Protein AF-A0A803PM18-F1 (afdb_monomer_lite)

Radius of gyration: 14.41 Å; chains: 1; bounding box: 48×24×30 Å

Structure (mmCIF, N/CA/C/O backbone):
data_AF-A0A803PM18-F1
#
_entry.id   AF-A0A803PM18-F1
#
loop_
_atom_site.group_PDB
_atom_site.id
_atom_site.type_symbol
_atom_site.label_atom_id
_atom_site.label_alt_id
_atom_site.label_comp_id
_atom_site.label_asym_id
_atom_site.label_entity_id
_atom_site.label_seq_id
_atom_site.pdbx_PDB_ins_code
_atom_site.Cartn_x
_atom_site.Cartn_y
_atom_site.Cartn_z
_atom_site.occupancy
_atom_site.B_iso_or_equiv
_atom_site.auth_seq_id
_atom_site.auth_comp_id
_atom_site.auth_asym_id
_atom_site.auth_atom_id
_atom_site.pdbx_PDB_model_num
ATOM 1 N N . MET A 1 1 ? 6.971 14.562 0.061 1.00 47.72 1 MET A N 1
ATOM 2 C CA . MET A 1 1 ? 6.106 13.375 -0.084 1.00 47.72 1 MET A CA 1
ATOM 3 C C . MET A 1 1 ? 4.679 13.777 0.286 1.00 47.72 1 MET A C 1
ATOM 5 O O . MET A 1 1 ? 4.494 14.299 1.380 1.00 47.72 1 MET A O 1
ATOM 9 N N . LYS A 1 2 ? 3.706 13.672 -0.634 1.00 57.62 2 LYS A N 1
ATOM 10 C CA . LYS A 1 2 ? 2.304 14.043 -0.351 1.00 57.62 2 LYS A CA 1
ATOM 11 C C . LYS A 1 2 ? 1.684 13.003 0.599 1.00 57.62 2 LYS A C 1
ATOM 13 O O . LYS A 1 2 ? 1.987 11.819 0.493 1.00 57.62 2 LYS A O 1
ATOM 18 N N . LYS A 1 3 ? 0.849 13.443 1.547 1.00 69.62 3 LYS A N 1
ATOM 19 C CA . LYS A 1 3 ? 0.125 12.547 2.468 1.00 69.62 3 LYS A CA 1
ATOM 20 C C . LYS A 1 3 ? -0.991 11.824 1.712 1.00 69.62 3 LYS A C 1
ATOM 22 O O . LYS A 1 3 ? -1.679 12.464 0.924 1.00 69.62 3 LYS A O 1
ATOM 27 N N . LEU A 1 4 ? -1.236 10.549 2.026 1.00 74.50 4 LEU A N 1
ATOM 28 C CA . LEU A 1 4 ? -2.305 9.738 1.414 1.00 74.50 4 LEU A CA 1
ATOM 29 C C . LEU A 1 4 ? -3.680 10.438 1.459 1.00 74.50 4 LEU A C 1
ATOM 31 O O . LEU A 1 4 ? -4.450 10.390 0.505 1.00 74.50 4 LEU A O 1
ATOM 35 N N . LYS A 1 5 ? -3.978 11.148 2.555 1.00 74.06 5 LYS A N 1
ATOM 36 C CA . LYS A 1 5 ? -5.233 11.900 2.729 1.00 74.06 5 LYS A CA 1
ATOM 37 C C . LYS A 1 5 ? -5.336 13.162 1.864 1.00 74.06 5 LYS A C 1
ATOM 39 O O . LYS A 1 5 ? -6.450 13.577 1.569 1.00 74.06 5 LYS A O 1
ATOM 44 N N . ALA A 1 6 ? -4.208 13.740 1.451 1.00 76.31 6 ALA A N 1
ATOM 45 C CA . ALA A 1 6 ? -4.146 14.997 0.705 1.00 76.31 6 ALA A CA 1
ATOM 46 C C . ALA A 1 6 ? -4.232 14.820 -0.821 1.00 76.31 6 ALA A C 1
ATOM 48 O O . ALA A 1 6 ? -4.272 15.815 -1.537 1.00 76.31 6 ALA A O 1
ATOM 49 N N . LEU A 1 7 ? -4.214 13.580 -1.318 1.00 80.44 7 LEU A N 1
ATOM 50 C CA . LEU A 1 7 ? -4.347 13.275 -2.743 1.00 80.44 7 LEU A CA 1
ATOM 51 C C . LEU A 1 7 ? -5.827 13.261 -3.135 1.00 80.44 7 LEU A C 1
ATOM 53 O O . LEU A 1 7 ? -6.636 12.645 -2.431 1.00 80.44 7 LEU A O 1
ATOM 57 N N . ASP A 1 8 ? -6.174 13.925 -4.236 1.00 88.06 8 ASP A N 1
ATOM 58 C CA . ASP A 1 8 ? -7.460 13.738 -4.912 1.00 88.06 8 ASP A CA 1
ATOM 59 C C . ASP A 1 8 ? -7.574 12.308 -5.480 1.00 88.06 8 ASP A C 1
ATOM 61 O O . ASP A 1 8 ? -6.587 11.578 -5.529 1.00 88.06 8 ASP A O 1
ATOM 65 N N . GLU A 1 9 ? -8.775 11.869 -5.861 1.00 87.50 9 GLU A N 1
ATOM 66 C CA . GLU A 1 9 ? -8.964 10.555 -6.481 1.00 87.50 9 GLU A CA 1
ATOM 67 C C . GLU A 1 9 ? -8.197 10.397 -7.804 1.00 87.50 9 GLU A C 1
ATOM 69 O O . GLU A 1 9 ? -7.665 9.314 -8.046 1.00 87.50 9 GLU A O 1
ATOM 74 N N . ASP A 1 10 ? -8.093 11.445 -8.625 1.00 90.12 10 ASP A N 1
ATOM 75 C CA . ASP A 1 10 ? -7.349 11.403 -9.889 1.00 90.12 10 ASP A CA 1
ATOM 76 C C . ASP A 1 10 ? -5.837 11.310 -9.639 1.00 90.12 10 ASP A C 1
ATOM 78 O O . ASP A 1 10 ? -5.191 10.376 -10.115 1.00 90.12 10 ASP A O 1
ATOM 82 N N . ASP A 1 11 ? -5.305 12.177 -8.765 1.00 89.75 11 ASP A N 1
ATOM 83 C CA . ASP A 1 11 ? -3.914 12.109 -8.290 1.00 89.75 11 ASP A CA 1
ATOM 84 C C . ASP A 1 11 ? -3.592 10.733 -7.678 1.00 89.75 11 ASP A C 1
ATOM 86 O O . ASP A 1 11 ? -2.493 10.206 -7.841 1.00 89.75 11 ASP A O 1
ATOM 90 N N . LEU A 1 12 ? -4.530 10.156 -6.918 1.00 89.75 12 LEU A N 1
ATOM 91 C CA . LEU A 1 12 ? -4.341 8.865 -6.262 1.00 89.75 12 LEU A CA 1
ATOM 92 C C . LEU A 1 12 ? -4.270 7.736 -7.289 1.00 89.75 12 LEU A C 1
ATOM 94 O O . LEU A 1 12 ? -3.437 6.844 -7.151 1.00 89.75 12 LEU A O 1
ATOM 98 N N . LYS A 1 13 ? -5.125 7.780 -8.313 1.00 92.94 13 LYS A N 1
ATOM 99 C CA . LYS A 1 13 ? -5.135 6.792 -9.390 1.00 92.94 13 LYS A CA 1
ATOM 100 C C . LYS A 1 13 ? -3.871 6.883 -10.237 1.00 92.94 13 LYS A C 1
ATOM 102 O O . LYS A 1 13 ? -3.246 5.853 -10.479 1.00 92.94 13 LYS A O 1
ATOM 107 N N . ASP A 1 14 ? -3.491 8.088 -10.652 1.00 93.00 14 ASP A N 1
ATOM 108 C CA . ASP A 1 14 ? -2.245 8.330 -11.385 1.00 93.00 14 ASP A CA 1
ATOM 109 C C . ASP A 1 14 ? -1.042 7.820 -10.586 1.00 93.00 14 ASP A C 1
ATOM 111 O O . ASP A 1 14 ? -0.231 7.046 -11.093 1.00 93.00 14 ASP A O 1
ATOM 115 N N . HIS A 1 15 ? -0.998 8.133 -9.287 1.00 90.69 15 HIS A N 1
ATOM 116 C CA . HIS A 1 15 ? 0.058 7.650 -8.411 1.00 90.69 15 HIS A CA 1
ATOM 117 C C . HIS A 1 15 ? 0.118 6.120 -8.350 1.00 90.69 15 HIS A C 1
ATOM 119 O O . HIS A 1 15 ? 1.205 5.555 -8.452 1.00 90.69 15 HIS A O 1
ATOM 125 N N . SER A 1 16 ? -1.022 5.441 -8.200 1.00 93.00 16 SER A N 1
ATOM 126 C CA . SER A 1 16 ? -1.066 3.978 -8.141 1.00 93.00 16 SER A CA 1
ATOM 127 C C . SER A 1 16 ? -0.611 3.320 -9.447 1.00 93.00 16 SER A C 1
ATOM 129 O O . SER A 1 16 ? 0.146 2.352 -9.403 1.00 93.00 16 SER A O 1
ATOM 131 N N . LEU A 1 17 ? -1.004 3.865 -10.601 1.00 93.81 17 LEU A N 1
ATOM 132 C CA . LEU A 1 17 ? -0.551 3.378 -11.909 1.00 93.81 17 LEU A CA 1
ATOM 133 C C . LEU A 1 17 ? 0.945 3.636 -12.123 1.00 93.81 17 LEU A C 1
ATOM 135 O O . LEU A 1 17 ? 1.662 2.770 -12.618 1.00 93.81 17 LEU A O 1
ATOM 139 N N . ASN A 1 18 ? 1.437 4.798 -11.696 1.00 92.62 18 ASN A N 1
ATOM 140 C CA . ASN A 1 18 ? 2.859 5.111 -11.751 1.00 92.62 18 ASN A CA 1
ATOM 141 C C . ASN A 1 18 ? 3.683 4.187 -10.839 1.00 92.62 18 ASN A C 1
ATOM 143 O O . ASN A 1 18 ? 4.800 3.824 -11.190 1.00 92.62 18 ASN A O 1
ATOM 147 N N . VAL A 1 19 ? 3.164 3.794 -9.670 1.00 90.75 19 VAL A N 1
ATOM 148 C CA . VAL A 1 19 ? 3.835 2.814 -8.798 1.00 90.75 19 VAL A CA 1
ATOM 149 C C . VAL A 1 19 ? 3.970 1.464 -9.500 1.00 90.75 19 VAL A C 1
ATOM 151 O O . VAL A 1 19 ? 5.058 0.897 -9.477 1.00 90.75 19 VAL A O 1
ATOM 154 N N . GLU A 1 20 ? 2.914 0.968 -10.150 1.00 94.12 20 GLU A N 1
ATOM 155 C CA . GLU A 1 20 ? 3.003 -0.252 -10.963 1.00 94.12 20 GLU A CA 1
ATOM 156 C C . GLU A 1 20 ? 4.067 -0.112 -12.059 1.00 94.12 20 GLU A C 1
ATOM 158 O O . GLU A 1 20 ? 4.902 -0.998 -12.215 1.00 94.12 20 GLU A O 1
ATOM 163 N N . ASP A 1 21 ? 4.053 0.991 -12.811 1.00 92.62 21 ASP A N 1
ATOM 164 C CA . ASP A 1 21 ? 4.989 1.210 -13.916 1.00 92.62 21 ASP A CA 1
ATOM 165 C C . ASP A 1 21 ? 6.449 1.256 -13.443 1.00 92.62 21 ASP A C 1
ATOM 167 O O . ASP A 1 21 ? 7.299 0.548 -13.979 1.00 92.62 21 ASP A O 1
ATOM 171 N N . VAL A 1 22 ? 6.728 2.006 -12.372 1.00 89.88 22 VAL A N 1
ATOM 172 C CA . VAL A 1 22 ? 8.073 2.132 -11.787 1.00 89.88 22 VAL A CA 1
ATOM 173 C C . VAL A 1 22 ? 8.590 0.801 -11.240 1.00 8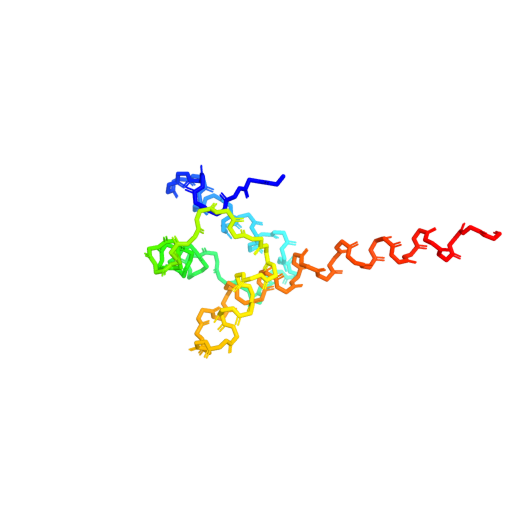9.88 22 VAL A C 1
ATOM 175 O O . VAL A 1 22 ? 9.796 0.552 -11.265 1.00 89.88 22 VAL A O 1
ATOM 178 N N . LEU A 1 23 ? 7.702 -0.046 -10.720 1.00 88.00 23 LEU A N 1
ATOM 179 C CA . LEU A 1 23 ? 8.064 -1.346 -10.151 1.00 88.00 23 LEU A CA 1
ATOM 180 C C . LEU A 1 23 ? 8.019 -2.484 -11.176 1.00 88.00 23 LEU A C 1
ATOM 182 O O . LEU A 1 23 ? 8.397 -3.611 -10.854 1.00 88.00 23 LEU A O 1
ATOM 186 N N . LYS A 1 24 ? 7.606 -2.199 -12.413 1.00 92.25 24 LYS A N 1
ATOM 187 C CA . LYS A 1 24 ? 7.549 -3.177 -13.492 1.00 92.25 24 LYS A CA 1
ATOM 188 C C . LYS A 1 24 ? 8.958 -3.605 -13.882 1.00 92.25 24 LYS A C 1
ATOM 190 O O . LYS A 1 24 ? 9.780 -2.807 -14.327 1.00 92.25 24 LYS A O 1
ATOM 195 N N . PHE A 1 25 ? 9.225 -4.901 -13.793 1.00 89.06 25 PHE A N 1
ATOM 196 C CA . PHE A 1 25 ? 10.463 -5.503 -14.257 1.00 89.06 25 PHE A CA 1
ATOM 197 C C . PHE A 1 25 ? 10.168 -6.541 -15.335 1.00 89.06 25 PHE A C 1
ATOM 199 O O . PHE A 1 25 ? 9.417 -7.493 -15.131 1.00 89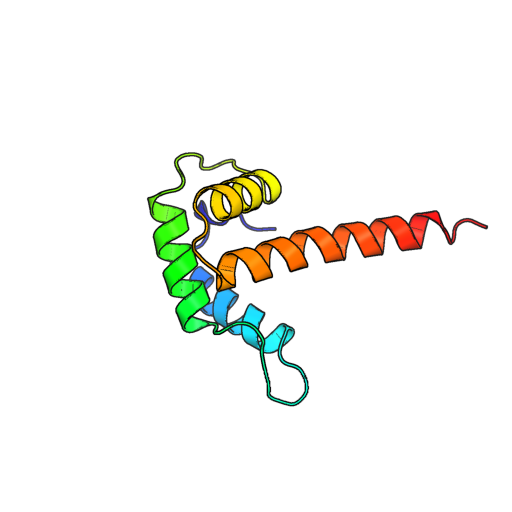.06 25 PHE A O 1
ATOM 206 N N . ASN A 1 26 ? 10.766 -6.355 -16.514 1.00 91.44 26 ASN A N 1
ATOM 207 C CA . ASN A 1 26 ? 10.601 -7.258 -17.656 1.00 91.44 26 ASN A CA 1
ATOM 208 C C . ASN A 1 26 ? 9.123 -7.491 -18.053 1.00 91.44 26 ASN A C 1
ATOM 210 O O . ASN A 1 26 ? 8.732 -8.592 -18.436 1.00 91.44 26 ASN A O 1
ATOM 214 N N . GLY A 1 27 ? 8.293 -6.449 -17.934 1.00 87.12 27 GLY A N 1
ATOM 215 C CA . GLY A 1 27 ? 6.863 -6.493 -18.256 1.00 87.12 27 GLY A CA 1
ATOM 216 C C . GLY A 1 27 ? 5.968 -7.104 -17.173 1.00 87.12 27 GLY A C 1
ATOM 217 O O . GLY A 1 27 ? 4.755 -7.131 -17.357 1.00 87.12 27 GLY A O 1
ATOM 218 N N . LEU A 1 28 ? 6.535 -7.556 -16.052 1.00 87.50 28 LEU A N 1
ATOM 219 C CA . LEU A 1 28 ? 5.802 -8.079 -14.902 1.00 87.50 28 LEU A CA 1
ATOM 220 C C . LEU A 1 28 ? 5.889 -7.090 -13.740 1.00 87.50 28 LEU A C 1
ATOM 222 O O . LEU A 1 28 ? 6.928 -6.472 -13.529 1.00 87.50 28 LEU A O 1
ATOM 226 N N . SER A 1 29 ? 4.801 -6.944 -12.994 1.00 89.50 29 SER A N 1
ATOM 227 C CA . SER A 1 29 ? 4.749 -6.141 -11.773 1.00 89.50 29 SER A CA 1
ATOM 228 C C . SER A 1 29 ? 4.191 -7.004 -10.649 1.00 89.50 29 SER A C 1
ATOM 230 O O . SER A 1 29 ? 3.233 -7.746 -10.861 1.00 89.50 29 SER A O 1
ATOM 232 N N . ASP A 1 30 ? 4.780 -6.897 -9.461 1.00 87.88 30 ASP A N 1
ATOM 233 C CA . ASP A 1 30 ? 4.264 -7.528 -8.240 1.00 87.88 30 ASP A CA 1
ATOM 234 C C . ASP A 1 30 ? 3.007 -6.827 -7.694 1.00 87.88 30 ASP A C 1
ATOM 236 O O . ASP A 1 30 ? 2.372 -7.325 -6.765 1.00 87.88 30 ASP A O 1
ATOM 240 N N . ILE A 1 31 ? 2.672 -5.655 -8.239 1.00 92.94 31 ILE A N 1
ATOM 241 C CA . ILE A 1 31 ? 1.560 -4.804 -7.811 1.00 92.94 31 ILE A CA 1
ATOM 242 C C . ILE A 1 31 ? 0.665 -4.508 -9.012 1.00 92.94 31 ILE A C 1
ATOM 244 O O . ILE A 1 31 ? 1.179 -4.155 -10.073 1.00 92.94 31 ILE A O 1
ATOM 248 N N . ASP A 1 32 ? -0.651 -4.588 -8.831 1.00 94.69 32 ASP A N 1
ATOM 249 C CA . ASP A 1 32 ? -1.630 -4.075 -9.796 1.00 94.69 32 ASP A CA 1
ATOM 250 C C . ASP A 1 32 ? -2.042 -2.646 -9.413 1.00 94.69 32 ASP A C 1
ATOM 252 O O . ASP A 1 32 ? -2.457 -2.383 -8.279 1.00 94.69 32 ASP A O 1
ATOM 256 N N . GLY A 1 33 ? -1.906 -1.694 -10.340 1.00 93.69 33 GLY A N 1
ATOM 257 C CA . GLY A 1 33 ? -2.168 -0.285 -10.063 1.00 93.69 33 GLY A CA 1
ATOM 258 C C . GLY A 1 33 ? -3.644 0.035 -9.792 1.00 93.69 33 GLY A C 1
ATOM 259 O O . GLY A 1 33 ? -3.941 0.957 -9.027 1.00 93.69 33 GLY A O 1
ATOM 260 N N . LEU A 1 34 ? -4.592 -0.712 -10.365 1.00 94.94 34 LEU A N 1
ATOM 261 C CA . LEU A 1 34 ? -6.028 -0.493 -10.147 1.00 94.94 34 LEU A CA 1
ATOM 262 C C . LEU A 1 34 ? -6.493 -1.073 -8.806 1.00 94.94 34 LEU A C 1
ATOM 264 O O . LEU A 1 34 ? -7.285 -0.435 -8.098 1.00 94.94 34 LEU A O 1
ATOM 268 N N . ASP A 1 35 ? -5.969 -2.236 -8.428 1.00 95.50 35 ASP A N 1
ATOM 269 C CA . ASP A 1 35 ? -6.178 -2.815 -7.105 1.00 95.50 35 ASP A CA 1
ATOM 270 C C . ASP A 1 35 ? -5.523 -1.937 -6.037 1.00 95.50 35 ASP A C 1
ATOM 272 O O . ASP A 1 35 ? -6.175 -1.590 -5.052 1.00 95.50 35 ASP A O 1
ATOM 276 N N . LEU A 1 36 ? -4.293 -1.459 -6.263 1.00 94.81 36 LEU A N 1
ATOM 277 C CA . LEU A 1 36 ? -3.622 -0.516 -5.365 1.00 94.81 36 LEU A CA 1
ATOM 278 C C . LEU A 1 36 ? -4.450 0.759 -5.152 1.00 94.81 36 LEU A C 1
ATOM 280 O O . LEU A 1 36 ? -4.602 1.217 -4.017 1.00 94.81 36 LEU A O 1
ATOM 284 N N . PHE A 1 37 ? -5.010 1.330 -6.220 1.00 94.44 37 PHE A N 1
ATOM 285 C CA . PHE A 1 37 ? -5.896 2.493 -6.126 1.00 94.44 37 PHE A CA 1
ATOM 286 C C . PHE A 1 37 ? -7.135 2.196 -5.267 1.00 94.44 37 PHE A C 1
ATOM 288 O O . PHE A 1 37 ? -7.498 2.980 -4.382 1.00 94.44 37 PHE A O 1
ATOM 295 N N . SER A 1 38 ? -7.766 1.043 -5.491 1.00 93.88 38 SER A N 1
ATOM 296 C CA . SER A 1 38 ? -8.947 0.606 -4.742 1.00 93.88 38 SER A CA 1
ATOM 297 C C . SER A 1 38 ? -8.628 0.399 -3.260 1.00 93.88 38 SER A C 1
ATOM 299 O O . SER A 1 38 ? -9.353 0.885 -2.387 1.00 93.88 38 SER A O 1
ATOM 301 N N . GLU A 1 39 ? -7.502 -0.245 -2.961 1.00 94.31 39 GLU A N 1
ATOM 302 C CA . GLU A 1 39 ? -6.997 -0.435 -1.605 1.00 94.31 39 GLU A CA 1
ATOM 303 C C . GLU A 1 39 ? -6.696 0.901 -0.921 1.00 94.31 39 GLU A C 1
ATOM 305 O O . GLU A 1 39 ? -7.124 1.118 0.212 1.00 94.31 39 GLU A O 1
ATOM 310 N N . PHE A 1 40 ? -6.039 1.840 -1.607 1.00 91.44 40 PHE A N 1
ATOM 311 C CA . PHE A 1 40 ? -5.783 3.179 -1.081 1.00 91.44 40 PHE A CA 1
ATOM 312 C C . PHE A 1 40 ? -7.058 3.969 -0.808 1.00 91.44 40 PHE A C 1
ATOM 314 O O . PHE A 1 40 ? -7.127 4.669 0.204 1.00 91.44 40 PHE A O 1
ATOM 321 N N . LYS A 1 41 ? -8.087 3.845 -1.647 1.00 91.19 41 LYS A N 1
ATOM 322 C CA . LYS A 1 41 ? -9.386 4.488 -1.413 1.00 91.19 41 LYS A CA 1
ATOM 323 C C . LYS A 1 41 ? -10.050 3.956 -0.145 1.00 91.19 41 LYS A C 1
ATOM 325 O O . LYS A 1 41 ? -10.559 4.736 0.667 1.00 91.19 41 LYS A O 1
ATOM 330 N N . VAL A 1 42 ? -10.011 2.639 0.051 1.00 90.88 42 VAL A N 1
ATOM 331 C CA . VAL A 1 42 ? -10.520 1.996 1.266 1.00 90.88 42 VAL A CA 1
ATOM 332 C C . VAL A 1 42 ? -9.688 2.430 2.474 1.00 90.88 42 VAL A C 1
ATOM 334 O O . VAL A 1 42 ? -10.246 2.963 3.432 1.00 90.88 42 VAL A O 1
ATOM 337 N N . LEU A 1 43 ? -8.360 2.328 2.407 1.00 88.38 43 LEU A N 1
ATOM 338 C CA . LEU A 1 43 ? -7.455 2.777 3.466 1.00 88.38 43 LEU A CA 1
ATOM 339 C C . LEU A 1 43 ? -7.707 4.240 3.837 1.00 88.38 43 LEU A C 1
ATOM 341 O O . LEU A 1 43 ? -7.911 4.538 5.007 1.00 88.38 43 LEU A O 1
ATOM 345 N N . LYS A 1 44 ? -7.814 5.154 2.870 1.00 86.06 44 LYS A N 1
ATOM 346 C CA . LYS A 1 44 ? -8.102 6.578 3.114 1.00 86.06 44 LYS A CA 1
ATOM 347 C C . LYS A 1 44 ? -9.412 6.792 3.883 1.00 86.06 44 LYS A C 1
ATOM 349 O O . LYS A 1 44 ? -9.494 7.729 4.683 1.00 86.06 44 LYS A O 1
ATOM 354 N N . LYS A 1 45 ? -10.421 5.939 3.674 1.00 84.94 45 LYS A N 1
ATOM 355 C CA . LYS A 1 45 ? -11.710 5.985 4.382 1.00 84.94 45 LYS A CA 1
ATOM 356 C C . LYS A 1 45 ? -11.623 5.430 5.805 1.00 84.94 45 LYS A C 1
ATOM 358 O O . LYS A 1 45 ? -12.210 6.016 6.709 1.00 84.94 45 LYS A O 1
ATOM 363 N N . PHE A 1 46 ? -10.912 4.323 6.000 1.00 80.38 46 PHE A N 1
ATOM 364 C CA . PHE A 1 46 ? -10.830 3.640 7.295 1.00 80.38 46 PHE A CA 1
ATOM 365 C C . PHE A 1 46 ? -9.740 4.191 8.214 1.00 80.38 46 PHE A C 1
ATOM 367 O O . PHE A 1 46 ? -9.834 4.034 9.429 1.00 80.38 46 PHE A O 1
ATOM 374 N N . PHE A 1 47 ? -8.732 4.865 7.663 1.00 76.25 47 PHE A N 1
ATOM 375 C CA . PHE A 1 47 ? -7.646 5.425 8.450 1.00 76.25 47 PHE A CA 1
ATOM 376 C C . PHE A 1 47 ? -8.102 6.715 9.156 1.00 76.25 47 PHE A C 1
ATOM 378 O O . PHE A 1 47 ? -8.418 7.704 8.479 1.00 76.25 47 PHE A O 1
ATOM 385 N N . PRO A 1 48 ? -8.141 6.751 10.501 1.00 64.56 48 PRO A N 1
ATOM 386 C CA . PRO A 1 48 ? -8.749 7.855 11.246 1.00 64.56 48 PRO A CA 1
ATOM 387 C C . PRO A 1 48 ? -7.857 9.099 11.342 1.00 64.56 48 PRO A C 1
ATOM 389 O O . PRO A 1 48 ? -8.354 10.179 11.643 1.00 64.56 48 PRO A O 1
ATOM 392 N N . ASN A 1 49 ? -6.551 8.973 11.096 1.00 68.25 49 ASN A N 1
ATOM 393 C CA . ASN A 1 49 ? -5.587 10.037 11.359 1.00 68.25 49 ASN A CA 1
ATOM 394 C C . ASN A 1 49 ? -5.035 10.639 10.055 1.00 68.25 49 ASN A C 1
ATOM 396 O O . ASN A 1 49 ? -4.423 9.962 9.231 1.00 68.25 49 ASN A O 1
ATOM 400 N N . GLU A 1 50 ? -5.268 11.938 9.870 1.00 64.88 50 GLU A N 1
ATOM 401 C CA . GLU A 1 50 ? -4.819 12.706 8.702 1.00 64.88 50 GLU A CA 1
ATOM 402 C C . GLU A 1 50 ? -3.311 12.985 8.695 1.00 64.88 50 GLU A C 1
ATOM 404 O O . GLU A 1 50 ? -2.741 13.324 7.657 1.00 64.88 50 GLU A O 1
ATOM 409 N N . ASN A 1 51 ? -2.648 12.828 9.844 1.00 64.31 51 ASN A N 1
ATOM 410 C CA . ASN A 1 51 ? -1.223 13.098 10.021 1.00 64.31 51 ASN A CA 1
ATOM 411 C C . ASN A 1 51 ? -0.368 11.841 10.131 1.00 64.31 51 ASN A C 1
ATOM 413 O O . ASN A 1 51 ? 0.812 11.948 10.461 1.00 64.31 51 ASN A O 1
ATOM 417 N N . SER A 1 52 ? -0.935 10.671 9.852 1.00 71.19 52 SER A N 1
ATOM 418 C CA . SER A 1 52 ? -0.194 9.434 10.029 1.00 71.19 52 SER A CA 1
ATOM 419 C C . SER A 1 52 ? 0.973 9.308 9.080 1.00 71.19 52 SER A C 1
ATOM 421 O O . SER A 1 52 ? 0.883 9.574 7.878 1.00 71.19 52 SER A O 1
ATOM 423 N N . ASN A 1 53 ? 2.091 8.911 9.669 1.00 80.62 53 ASN A N 1
ATOM 424 C CA . ASN A 1 53 ? 3.313 8.671 8.937 1.00 80.62 53 ASN A CA 1
ATOM 425 C C . ASN A 1 53 ? 3.263 7.294 8.252 1.00 80.62 53 ASN A C 1
ATOM 427 O O . ASN A 1 53 ? 2.471 6.421 8.613 1.00 80.62 53 ASN A O 1
ATOM 431 N N . SER A 1 54 ? 4.127 7.087 7.260 1.00 84.19 54 SER A N 1
ATOM 432 C CA . SER A 1 54 ? 4.154 5.858 6.461 1.00 84.19 54 SER A CA 1
ATOM 433 C C . SER A 1 54 ? 4.349 4.578 7.293 1.00 84.19 54 SER A C 1
ATOM 435 O O . SER A 1 54 ? 3.856 3.526 6.897 1.00 84.19 54 SER A O 1
ATOM 437 N N . ILE A 1 55 ? 5.018 4.656 8.452 1.00 87.19 55 ILE A N 1
ATOM 438 C CA . ILE A 1 55 ? 5.231 3.520 9.365 1.00 87.19 55 ILE A CA 1
ATOM 439 C C . ILE A 1 55 ? 3.930 3.153 10.087 1.00 87.19 55 ILE A C 1
ATOM 441 O O . ILE A 1 55 ? 3.606 1.974 10.178 1.00 87.19 55 ILE A O 1
ATOM 445 N N . GLU A 1 56 ? 3.156 4.137 10.556 1.00 88.19 56 GLU A N 1
ATOM 446 C CA . GLU A 1 56 ? 1.845 3.889 11.182 1.00 88.19 56 GLU A CA 1
ATOM 447 C C . GLU A 1 56 ? 0.860 3.246 10.202 1.00 88.19 56 GLU A C 1
ATOM 449 O O . GLU A 1 56 ? 0.103 2.351 10.573 1.00 88.19 56 GLU A O 1
ATOM 454 N N . ILE A 1 57 ? 0.888 3.683 8.939 1.00 88.19 57 ILE A N 1
ATOM 455 C CA . ILE A 1 57 ? 0.047 3.104 7.888 1.00 88.19 57 ILE A CA 1
ATOM 456 C C . ILE A 1 57 ? 0.453 1.651 7.627 1.00 88.19 57 ILE A C 1
ATOM 458 O O . ILE A 1 57 ? -0.410 0.776 7.599 1.00 88.19 57 ILE A O 1
ATOM 462 N N . LEU A 1 58 ? 1.755 1.368 7.512 1.00 90.19 58 LEU A N 1
ATOM 463 C CA . LEU A 1 58 ? 2.244 0.003 7.323 1.00 90.19 58 LEU A CA 1
ATOM 464 C C . LEU A 1 58 ? 1.903 -0.913 8.512 1.00 90.19 58 LEU A C 1
ATOM 466 O O . LEU A 1 58 ? 1.492 -2.053 8.306 1.00 90.19 58 LEU A O 1
ATOM 470 N N . ASP A 1 59 ? 2.058 -0.428 9.746 1.00 89.88 59 ASP A N 1
ATOM 471 C CA . ASP A 1 59 ? 1.717 -1.181 10.959 1.00 89.88 59 ASP A CA 1
ATOM 472 C C . ASP A 1 59 ? 0.219 -1.512 11.020 1.00 89.88 59 ASP A C 1
ATOM 474 O O . ASP A 1 59 ? -0.156 -2.644 11.324 1.00 89.88 59 ASP A O 1
ATOM 478 N N . TYR A 1 60 ? -0.643 -0.561 10.654 1.00 88.81 60 TYR A N 1
ATOM 479 C CA . TYR A 1 60 ? -2.079 -0.804 10.548 1.00 88.81 60 TYR A CA 1
ATOM 480 C C . TYR A 1 60 ? -2.407 -1.866 9.497 1.00 88.81 60 TYR A C 1
ATOM 482 O O . TYR A 1 60 ? -3.112 -2.819 9.815 1.00 88.81 60 TYR A O 1
ATOM 490 N N . ILE A 1 61 ? -1.871 -1.729 8.277 1.00 91.19 61 ILE A N 1
ATOM 491 C CA . ILE A 1 61 ? -2.067 -2.688 7.178 1.00 91.19 61 ILE A CA 1
ATOM 492 C C . ILE A 1 61 ? -1.655 -4.097 7.631 1.00 91.19 61 ILE A C 1
ATOM 494 O O . ILE A 1 61 ? -2.395 -5.058 7.445 1.00 91.19 61 ILE A O 1
ATOM 498 N N . LYS A 1 62 ? -0.516 -4.206 8.325 1.00 90.56 62 LYS A N 1
ATOM 499 C CA . LYS A 1 62 ? -0.026 -5.468 8.889 1.00 90.56 62 LYS A CA 1
ATOM 500 C C . LYS A 1 62 ? -0.954 -6.050 9.962 1.00 90.56 62 LYS A C 1
ATOM 502 O O . LYS A 1 62 ? -1.077 -7.263 10.059 1.00 90.56 62 LYS A O 1
ATOM 507 N N . LYS A 1 63 ? -1.587 -5.213 10.788 1.00 90.12 63 LYS A N 1
ATOM 508 C CA . LYS A 1 63 ? -2.519 -5.658 11.840 1.00 90.12 63 LYS A CA 1
ATOM 509 C C . LYS A 1 63 ? -3.849 -6.153 11.286 1.00 90.12 63 LYS A C 1
ATOM 511 O O . LYS A 1 63 ? -4.432 -7.062 11.866 1.00 90.12 63 LYS A O 1
ATOM 516 N N . VAL A 1 64 ? -4.340 -5.533 10.214 1.00 89.38 64 VAL A N 1
ATOM 517 C CA . VAL A 1 64 ? -5.601 -5.931 9.568 1.00 89.38 64 VAL A CA 1
ATOM 518 C C . VAL A 1 64 ? -5.424 -7.069 8.563 1.00 89.38 64 VAL A C 1
ATOM 520 O O . VAL A 1 64 ? -6.430 -7.600 8.105 1.00 89.38 64 VAL A O 1
ATOM 523 N N . ASP A 1 65 ? -4.175 -7.419 8.233 1.00 88.94 65 ASP A N 1
ATOM 524 C CA . ASP A 1 65 ? -3.790 -8.486 7.296 1.00 88.94 65 ASP A CA 1
ATOM 525 C C . ASP A 1 65 ? -4.576 -8.421 5.974 1.00 88.94 65 ASP A C 1
ATOM 527 O O . ASP A 1 65 ? -5.115 -9.395 5.459 1.00 88.94 65 ASP A O 1
ATOM 531 N N . SER A 1 66 ? -4.703 -7.203 5.452 1.00 88.56 66 SER A N 1
ATOM 532 C CA . SER A 1 66 ? -5.457 -6.871 4.245 1.00 88.56 66 SER A CA 1
ATOM 533 C C . SER A 1 66 ? -4.698 -5.801 3.468 1.00 88.56 66 SER A C 1
ATOM 535 O O . SER A 1 66 ? -3.718 -5.259 3.972 1.00 88.56 66 SER A O 1
ATOM 537 N N . PHE A 1 67 ? -5.147 -5.469 2.260 1.00 91.81 67 PHE A N 1
ATOM 538 C CA . PHE A 1 67 ? -4.491 -4.498 1.373 1.00 91.81 67 PHE A CA 1
ATOM 539 C C . PHE A 1 67 ? -3.072 -4.929 0.935 1.00 91.81 67 PHE A C 1
ATOM 541 O O . PHE A 1 67 ? -2.082 -4.264 1.267 1.00 91.81 67 PHE A O 1
ATOM 548 N N . PRO A 1 68 ? -2.938 -6.071 0.230 1.00 92.62 68 PRO A N 1
ATOM 549 C CA . PRO A 1 68 ? -1.639 -6.613 -0.169 1.00 92.62 68 PRO A CA 1
ATOM 550 C C . PRO A 1 68 ? -0.828 -5.659 -1.060 1.00 92.62 68 PRO A C 1
ATOM 552 O O . PRO A 1 68 ? 0.378 -5.510 -0.843 1.00 92.62 68 PRO A O 1
ATOM 555 N N . ASN A 1 69 ? -1.458 -4.964 -2.009 1.00 93.94 69 ASN A N 1
ATOM 556 C CA . ASN A 1 69 ? -0.765 -4.030 -2.899 1.00 93.94 69 ASN A CA 1
ATOM 557 C C . ASN A 1 69 ? -0.249 -2.806 -2.123 1.00 93.94 69 ASN A C 1
ATOM 559 O O . ASN A 1 69 ? 0.898 -2.371 -2.293 1.00 93.94 69 ASN A O 1
ATOM 563 N N . ALA A 1 70 ? -1.063 -2.273 -1.210 1.00 92.31 70 ALA A N 1
ATOM 564 C CA . ALA A 1 70 ? -0.680 -1.177 -0.331 1.00 92.31 70 ALA A CA 1
ATOM 565 C C . ALA A 1 70 ? 0.440 -1.597 0.631 1.00 92.31 70 ALA A C 1
ATOM 567 O O . ALA A 1 70 ? 1.380 -0.829 0.848 1.00 92.31 70 ALA A O 1
ATOM 568 N N . PHE A 1 71 ? 0.394 -2.820 1.169 1.00 92.56 71 PH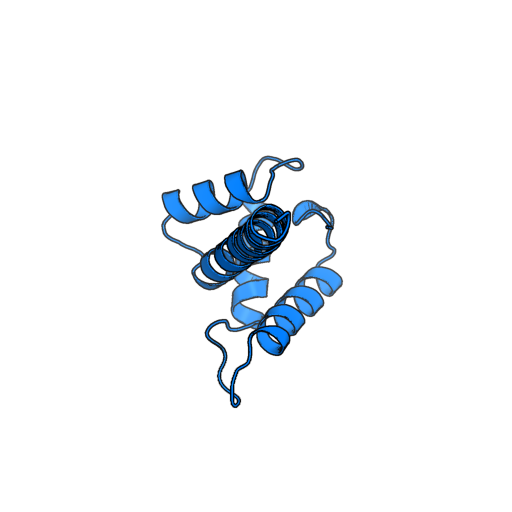E A N 1
ATOM 569 C CA . PHE A 1 71 ? 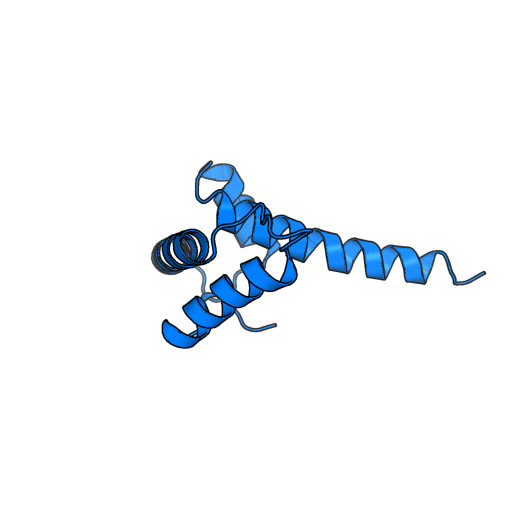1.453 -3.363 2.020 1.00 92.56 71 PHE A CA 1
ATOM 570 C C . PHE A 1 71 ? 2.803 -3.390 1.298 1.00 92.56 71 PHE A C 1
ATOM 572 O O . PHE A 1 71 ? 3.806 -2.916 1.841 1.00 92.56 71 PHE A O 1
ATOM 579 N N . ILE A 1 72 ? 2.835 -3.919 0.071 1.00 91.38 72 ILE A N 1
ATOM 580 C CA . ILE A 1 72 ? 4.054 -3.975 -0.744 1.00 91.38 72 ILE A CA 1
ATOM 581 C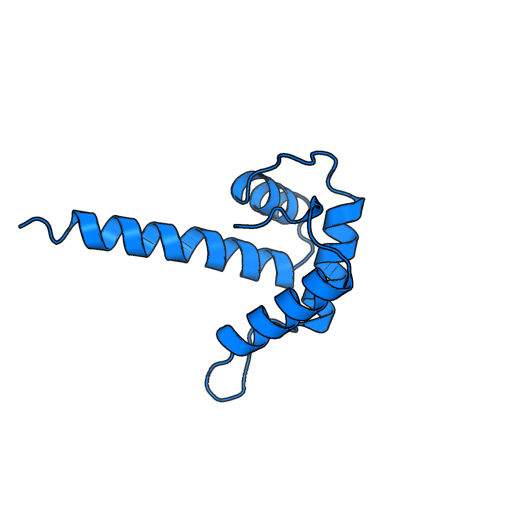 C . ILE A 1 72 ? 4.544 -2.553 -1.041 1.00 91.38 72 ILE A C 1
ATOM 583 O O . ILE A 1 72 ? 5.713 -2.254 -0.790 1.00 91.38 72 ILE A O 1
ATOM 587 N N . THR A 1 73 ? 3.648 -1.656 -1.461 1.00 91.56 73 THR A N 1
ATOM 588 C CA . THR A 1 73 ? 3.978 -0.253 -1.761 1.00 91.56 73 THR A CA 1
ATOM 589 C C . THR A 1 73 ? 4.628 0.447 -0.566 1.00 91.56 73 THR A C 1
ATOM 591 O O . THR A 1 73 ? 5.718 1.008 -0.689 1.00 91.56 73 THR A O 1
ATOM 594 N N . TYR A 1 74 ? 4.015 0.373 0.621 1.00 89.75 74 TYR A N 1
ATOM 595 C CA . TYR A 1 74 ? 4.557 0.998 1.830 1.00 89.75 74 TYR A CA 1
ATOM 596 C C . TYR A 1 74 ? 5.846 0.325 2.321 1.00 89.75 74 TYR A C 1
ATOM 598 O O . TYR A 1 74 ? 6.734 1.017 2.823 1.00 89.75 74 TYR A O 1
ATOM 606 N N . ARG A 1 75 ? 6.001 -0.996 2.152 1.00 90.25 75 ARG A N 1
ATOM 607 C CA . ARG A 1 75 ? 7.268 -1.682 2.453 1.00 90.25 75 ARG A CA 1
ATOM 608 C C . ARG A 1 75 ? 8.403 -1.198 1.565 1.00 90.25 75 ARG A C 1
ATOM 610 O O . ARG A 1 75 ? 9.472 -0.894 2.090 1.00 90.25 75 ARG A O 1
ATOM 617 N N . ILE A 1 76 ? 8.188 -1.126 0.254 1.00 88.38 76 ILE A N 1
ATOM 618 C CA . ILE A 1 76 ? 9.200 -0.657 -0.700 1.00 88.38 76 ILE A CA 1
ATOM 619 C C . ILE A 1 76 ? 9.555 0.794 -0.379 1.00 88.38 76 ILE A C 1
ATOM 621 O O . ILE A 1 76 ? 10.725 1.116 -0.176 1.00 88.38 76 ILE A O 1
ATOM 625 N N . LEU A 1 77 ? 8.536 1.639 -0.216 1.00 85.50 77 LEU A N 1
ATOM 626 C CA . LEU A 1 77 ? 8.685 3.040 0.148 1.00 85.50 77 LEU A CA 1
ATOM 627 C C . LEU A 1 77 ? 9.499 3.250 1.426 1.00 85.50 77 LEU A C 1
ATOM 629 O O . LEU A 1 77 ? 10.217 4.234 1.503 1.00 85.50 77 LEU A O 1
ATOM 633 N N . LEU A 1 78 ? 9.351 2.402 2.445 1.00 83.94 78 LEU A N 1
ATOM 634 C CA . LEU A 1 78 ? 10.087 2.531 3.707 1.00 83.94 78 LEU A CA 1
ATOM 635 C C . LEU A 1 78 ? 11.472 1.881 3.653 1.00 83.94 78 LEU A C 1
ATOM 637 O O . LEU A 1 78 ? 12.373 2.312 4.366 1.00 83.94 78 LEU A O 1
ATOM 641 N N . THR A 1 79 ? 11.661 0.871 2.806 1.00 80.94 79 THR A N 1
ATOM 642 C CA . THR A 1 79 ? 12.936 0.149 2.695 1.00 80.94 79 THR A CA 1
ATOM 643 C C . THR A 1 79 ? 13.936 0.899 1.819 1.00 80.94 79 THR A C 1
ATOM 645 O O . THR A 1 79 ? 15.090 1.041 2.214 1.00 80.94 79 THR A O 1
ATOM 648 N N . ILE A 1 80 ? 13.498 1.454 0.683 1.00 67.94 80 ILE A N 1
ATOM 649 C CA . ILE A 1 80 ? 14.354 2.218 -0.239 1.00 67.94 80 ILE A CA 1
ATOM 650 C C . ILE A 1 80 ? 15.074 3.404 0.446 1.00 67.94 80 ILE A C 1
ATOM 652 O O . ILE A 1 80 ? 16.302 3.468 0.356 1.00 67.94 80 ILE A O 1
ATOM 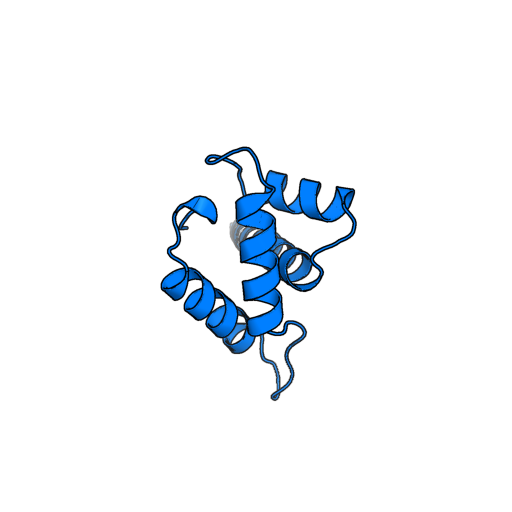656 N N . PRO A 1 81 ? 14.405 4.320 1.177 1.00 57.19 81 PRO A N 1
ATOM 657 C CA . PRO A 1 81 ? 15.079 5.437 1.839 1.00 57.19 81 PRO A CA 1
ATOM 658 C C . PRO A 1 81 ? 16.011 4.976 2.964 1.00 57.19 81 PRO A C 1
ATOM 660 O O . PRO A 1 81 ? 17.038 5.610 3.192 1.00 57.19 81 PRO A O 1
ATOM 663 N N . VAL A 1 82 ? 15.709 3.856 3.632 1.00 52.72 82 VAL A N 1
ATOM 664 C CA . VAL A 1 82 ? 16.588 3.277 4.661 1.00 52.72 82 VAL A CA 1
ATOM 665 C C . VAL A 1 82 ? 17.869 2.716 4.036 1.00 52.72 82 VAL A C 1
ATOM 667 O O . VAL A 1 82 ? 18.950 2.906 4.593 1.00 52.72 82 VAL A O 1
ATOM 670 N N . THR A 1 83 ? 17.789 2.090 2.859 1.00 52.12 83 THR A N 1
ATOM 671 C CA . THR A 1 83 ? 18.977 1.582 2.155 1.00 52.12 83 THR A CA 1
ATOM 672 C C . THR A 1 83 ? 19.843 2.686 1.554 1.00 52.12 83 THR A C 1
ATOM 674 O O . THR A 1 83 ? 21.065 2.584 1.630 1.00 52.12 83 THR A O 1
ATOM 677 N N . VAL A 1 84 ? 19.249 3.766 1.032 1.00 54.94 84 VAL A N 1
ATOM 678 C CA . VAL A 1 84 ? 20.022 4.910 0.511 1.00 54.94 84 VAL A CA 1
ATOM 679 C C . VAL A 1 84 ? 20.747 5.629 1.657 1.00 54.94 84 VAL A C 1
ATOM 681 O O . VAL A 1 84 ? 21.956 5.831 1.581 1.00 54.94 84 VAL A O 1
ATOM 684 N N . ALA A 1 85 ? 20.066 5.869 2.785 1.00 52.19 85 ALA A N 1
ATOM 685 C CA . ALA A 1 85 ? 20.678 6.492 3.963 1.00 52.19 85 ALA A CA 1
ATOM 686 C C . ALA A 1 85 ? 21.759 5.620 4.640 1.00 52.19 85 ALA A C 1
ATOM 688 O O . ALA A 1 85 ? 22.716 6.147 5.211 1.00 52.19 85 ALA A O 1
ATOM 689 N N . SER A 1 86 ? 21.632 4.286 4.597 1.00 55.97 86 SER A N 1
ATOM 690 C CA . SER A 1 86 ? 22.656 3.383 5.143 1.00 55.97 86 SER A CA 1
ATOM 691 C C . SER A 1 86 ? 23.881 3.269 4.235 1.00 55.97 86 SER A C 1
ATOM 693 O O . SER A 1 86 ? 24.991 3.140 4.749 1.00 55.97 86 SER A O 1
ATOM 695 N N . ALA A 1 87 ? 23.703 3.318 2.912 1.00 54.16 87 ALA A N 1
ATOM 696 C CA . ALA A 1 87 ? 24.817 3.271 1.972 1.00 54.16 87 ALA A CA 1
ATOM 697 C C . ALA A 1 87 ? 25.693 4.527 2.100 1.00 54.16 87 ALA A C 1
ATOM 699 O O . ALA A 1 87 ? 26.907 4.407 2.238 1.00 54.16 87 ALA A O 1
ATOM 700 N N . GLU A 1 88 ? 25.100 5.722 2.180 1.00 57.91 88 GLU A N 1
ATOM 701 C CA . GLU A 1 88 ? 25.855 6.978 2.321 1.00 57.91 88 GLU A CA 1
ATOM 702 C C . GLU A 1 88 ? 26.684 7.049 3.617 1.00 57.91 88 GLU A C 1
ATOM 704 O O . GLU A 1 88 ? 27.773 7.621 3.624 1.00 57.91 88 GLU A O 1
ATOM 709 N N . ARG A 1 89 ? 26.231 6.412 4.706 1.00 54.53 89 ARG A N 1
ATOM 710 C CA . ARG A 1 89 ? 26.975 6.370 5.979 1.00 54.53 89 ARG A CA 1
ATOM 711 C C . ARG A 1 89 ? 28.170 5.409 5.957 1.00 54.53 89 ARG A C 1
ATOM 713 O O . ARG A 1 89 ? 29.115 5.612 6.714 1.00 54.53 89 ARG A O 1
ATOM 720 N N . SER A 1 90 ? 28.148 4.385 5.104 1.00 56.44 90 SER A N 1
ATOM 721 C CA . SER A 1 90 ? 29.272 3.452 4.925 1.00 56.44 90 SER A CA 1
ATOM 722 C C . SER A 1 90 ? 30.299 3.917 3.885 1.00 56.44 90 SER A C 1
ATOM 724 O O . SER A 1 90 ? 31.399 3.376 3.862 1.00 56.44 90 SER A O 1
ATOM 726 N N . PHE A 1 91 ? 29.986 4.937 3.077 1.00 56.56 91 PHE A N 1
ATOM 727 C CA . PHE A 1 91 ? 30.910 5.553 2.111 1.00 56.56 91 PHE A CA 1
ATOM 728 C C . PHE A 1 91 ? 31.605 6.825 2.640 1.00 56.56 91 PHE A C 1
ATOM 730 O O . PHE A 1 91 ? 32.130 7.614 1.860 1.00 56.56 91 PHE A O 1
ATOM 737 N N . GLN A 1 92 ? 31.645 7.029 3.961 1.00 56.22 92 GLN A N 1
ATOM 738 C CA . GLN A 1 92 ? 32.467 8.065 4.603 1.00 56.22 92 GLN A CA 1
ATOM 739 C C . GLN A 1 92 ? 33.819 7.518 5.087 1.00 56.22 92 GLN A C 1
ATOM 741 O O . GLN A 1 92 ? 34.211 7.764 6.228 1.00 56.22 92 GLN A O 1
ATOM 746 N N . ASN A 1 93 ? 34.526 6.768 4.238 1.00 49.03 93 ASN A N 1
ATOM 747 C CA . ASN A 1 93 ? 35.865 6.273 4.552 1.00 49.03 93 ASN A CA 1
ATOM 748 C C . ASN A 1 93 ? 36.870 6.588 3.450 1.00 49.03 93 ASN A C 1
ATOM 750 O O . ASN A 1 93 ? 36.510 6.428 2.265 1.00 49.03 93 ASN A O 1
#

Secondary structure (DSSP, 8-state):
---GGGS-HHHHHHHHHHHHHHH-BTTB-SS-HHHHHHHHHHHHHH---TT--HHHHHHHHHHHT--HHHHHHHHHHHHHHHHHHHHHHHT--

Organism: Cannabis sativa (NCBI:txid3483)

pLDDT: mean 81.85, std 14.07, range [47.72, 95.5]

InterPro domains:
  IPR008906 HAT, C-terminal dimerisation domain [PF05699] (41-92)

Sequence (93 aa):
MKKLKALDEDDLKDHSLNVEDVLKFNGLSDIDGLDLFSEFKVLKKFFPNENSNSIEILDYIKKVDSFPNAFITYRILLTIPVTVASAERSFQN

Foldseek 3Di:
DDFLLRADLVSLLVVLVVLQVVQDDPNDGPADSVLLSVLSVVLSVPPPDRPDDLVNSLVVCVVVVDNPRSNVVSVCVVVVVVVVVVVVVVPPD